Protein AF-A0A7J0AFB2-F1 (afdb_monomer)

Solvent-accessible surface area (backbone atoms only — not comparable to full-atom values): 5518 Å² total; per-residue (Å²): 136,56,76,74,54,58,76,70,42,47,61,62,56,53,35,44,74,73,69,49,64,73,76,45,72,60,98,72,32,35,28,22,63,48,91,91,51,99,64,97,62,70,38,23,38,35,22,66,90,79,46,34,38,37,30,72,81,78,71,48,67,41,40,56,64,58,51,48,50,66,68,73,44,72,87,68,93,68,84,82,74,78,82,88,87,90,134

pLDDT: mean 73.61, std 15.55, range [37.84, 91.12]

Radius of gyration: 15.2 Å; Cα contacts (8 Å, |Δi|>4): 110; chains: 1; bounding box: 28×46×35 Å

Secondary structure (DSSP, 8-state):
--HHHHHHS-HHHHHHHTTPPPSEE-SS-EEE--TTS--SS--EEEETTTTEEEETTT--EEEHHHHHHHHHS---S----------

Nearest PDB structures (foldseek):
  1d0q-assembly1_B  TM=7.459E-01  e=1.079E-04  Geobacillus stearothermophilus
  2au3-assembly1_A  TM=6.811E-01  e=1.241E-03  Aquifex aeolicus
  1x2g-assembly1_A  TM=4.689E-01  e=2.806E+00  Escherichia coli
  4tvw-assembly1_A  TM=4.514E-01  e=2.806E+00  Escherichia coli
  2kjz-assembly1_B  TM=4.821E-01  e=4.758E+00  Agrobacterium fabrum str. C58

Mean predicted aligned error: 10.29 Å

Structure (mmCIF, N/CA/C/O backbone):
data_AF-A0A7J0AFB2-F1
#
_entry.id   AF-A0A7J0AFB2-F1
#
loop_
_atom_site.group_PDB
_atom_site.id
_atom_site.type_symbol
_atom_site.label_atom_id
_atom_site.label_alt_id
_atom_site.label_comp_id
_atom_site.label_asym_id
_atom_site.label_entity_id
_atom_site.label_seq_id
_atom_site.pdbx_PDB_ins_code
_atom_site.Cartn_x
_atom_site.Cartn_y
_atom_site.Cartn_z
_atom_site.occupancy
_atom_site.B_iso_or_equiv
_atom_site.auth_seq_id
_atom_site.auth_comp_id
_atom_site.auth_asym_id
_atom_site.auth_atom_id
_atom_site.pdbx_PDB_model_num
ATOM 1 N N . MET A 1 1 ? -5.838 -13.837 14.522 1.00 50.69 1 MET A N 1
ATOM 2 C CA . MET A 1 1 ? -6.443 -13.117 13.384 1.00 50.69 1 MET A CA 1
ATOM 3 C C . MET A 1 1 ? -7.125 -14.127 12.490 1.0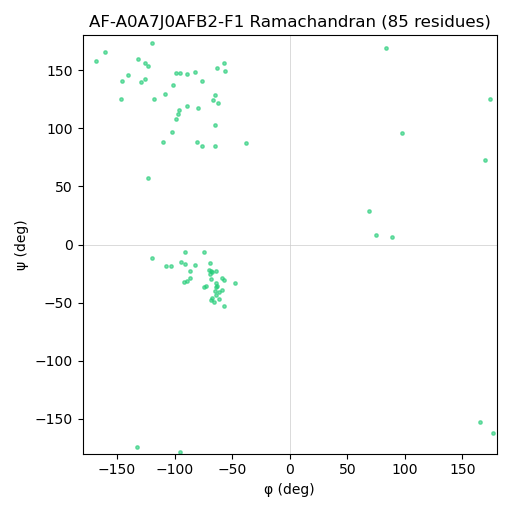0 50.69 1 MET A C 1
ATOM 5 O O . MET A 1 1 ? -6.480 -15.097 12.106 1.00 50.69 1 MET A O 1
ATOM 9 N N . ASN A 1 2 ? -8.415 -13.938 12.218 1.00 54.31 2 ASN A N 1
ATOM 10 C CA . ASN A 1 2 ? -9.174 -14.805 11.316 1.00 54.31 2 ASN A CA 1
ATOM 11 C C . ASN A 1 2 ? -9.060 -14.268 9.877 1.00 54.31 2 ASN A C 1
ATOM 13 O O . ASN A 1 2 ? -9.003 -13.056 9.678 1.00 54.31 2 ASN A O 1
ATOM 17 N N . ILE A 1 3 ? -9.058 -15.139 8.866 1.00 56.00 3 ILE A N 1
ATOM 18 C CA . ILE A 1 3 ? -8.910 -14.750 7.444 1.00 56.00 3 ILE A CA 1
ATOM 19 C C . ILE A 1 3 ? -10.002 -13.745 7.013 1.00 56.00 3 ILE A C 1
ATOM 21 O O . ILE A 1 3 ? -9.772 -12.857 6.194 1.00 56.00 3 ILE A O 1
ATOM 25 N N . ASP A 1 4 ? -11.180 -13.839 7.630 1.00 54.78 4 ASP A N 1
ATOM 26 C CA . ASP A 1 4 ? -12.315 -12.937 7.416 1.00 54.78 4 ASP A CA 1
ATOM 27 C C . ASP A 1 4 ? -12.074 -11.506 7.930 1.00 54.78 4 ASP A C 1
ATOM 29 O O . ASP 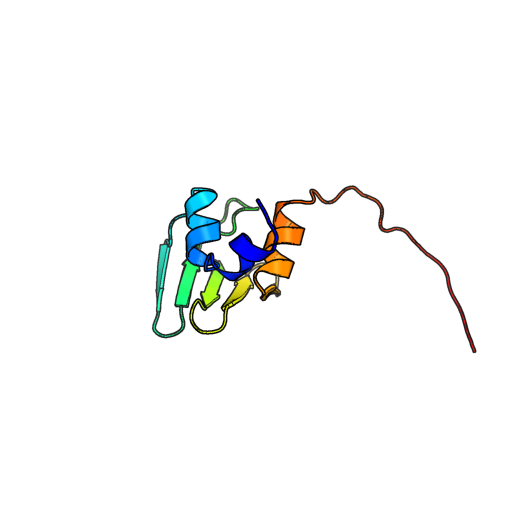A 1 4 ? -12.590 -10.541 7.367 1.00 54.78 4 ASP A O 1
ATOM 33 N N . GLU A 1 5 ? -11.259 -11.345 8.976 1.00 57.38 5 GLU A N 1
ATOM 34 C CA . GLU A 1 5 ? -10.874 -10.026 9.486 1.00 57.38 5 GLU A CA 1
ATOM 35 C C . GLU A 1 5 ? -9.857 -9.366 8.558 1.00 57.38 5 GLU A C 1
ATOM 37 O O . GLU A 1 5 ? -9.964 -8.175 8.284 1.00 57.38 5 GLU A O 1
ATOM 42 N N . ILE A 1 6 ? -8.943 -10.149 7.979 1.00 59.50 6 ILE A N 1
ATOM 43 C CA . ILE A 1 6 ? -7.948 -9.661 7.014 1.00 59.50 6 ILE A CA 1
ATOM 44 C C . ILE A 1 6 ? -8.633 -9.115 5.755 1.00 59.50 6 ILE A C 1
ATOM 46 O O . ILE A 1 6 ? -8.209 -8.099 5.228 1.00 59.50 6 ILE A O 1
ATOM 50 N N . ARG A 1 7 ? -9.744 -9.710 5.297 1.00 58.78 7 ARG A N 1
ATOM 51 C CA . ARG A 1 7 ? -10.517 -9.166 4.158 1.00 58.78 7 ARG A CA 1
ATOM 52 C C . ARG A 1 7 ? -11.237 -7.852 4.480 1.00 58.78 7 ARG A C 1
ATOM 54 O O . ARG A 1 7 ? -11.531 -7.090 3.561 1.00 58.78 7 ARG A O 1
ATOM 61 N N . LYS A 1 8 ? -11.553 -7.600 5.755 1.00 59.34 8 LYS A N 1
ATOM 62 C CA . LYS A 1 8 ? -12.214 -6.366 6.225 1.00 59.34 8 LYS A CA 1
ATOM 63 C C . LYS A 1 8 ? -11.211 -5.254 6.523 1.00 59.34 8 LYS A C 1
ATOM 65 O O . LYS A 1 8 ? -11.539 -4.077 6.395 1.00 59.34 8 LYS A O 1
ATOM 70 N N . VAL A 1 9 ? -9.999 -5.628 6.911 1.00 67.88 9 VAL A N 1
ATOM 71 C CA . VAL A 1 9 ? -8.885 -4.722 7.172 1.00 67.88 9 VAL A CA 1
ATOM 72 C C . VAL A 1 9 ? -8.266 -4.332 5.831 1.00 67.88 9 VAL A C 1
ATOM 74 O O . VAL A 1 9 ? -7.780 -5.168 5.079 1.00 67.88 9 VAL A O 1
ATOM 77 N N . SER A 1 10 ? -8.295 -3.045 5.488 1.00 76.88 10 SER A N 1
ATOM 78 C CA . SER A 1 10 ? -7.577 -2.570 4.302 1.00 76.88 10 SER A CA 1
ATOM 79 C C . SER A 1 10 ? -6.066 -2.784 4.479 1.00 76.88 10 SER A C 1
ATOM 81 O O . SER A 1 10 ? -5.565 -2.727 5.598 1.00 76.88 10 SER A O 1
ATOM 83 N N . LEU A 1 11 ? -5.311 -2.968 3.389 1.00 81.94 11 LEU A N 1
ATOM 84 C CA . LEU A 1 11 ? -3.837 -3.064 3.424 1.00 81.94 11 LEU A CA 1
ATOM 85 C C . LEU A 1 11 ? -3.177 -1.953 4.265 1.00 81.94 11 LEU A C 1
ATOM 87 O O . LEU A 1 11 ? -2.153 -2.169 4.901 1.00 81.94 11 LEU A O 1
ATOM 91 N N . VAL A 1 12 ? -3.792 -0.770 4.274 1.00 83.19 12 VAL A N 1
ATOM 92 C CA . VAL A 1 12 ? -3.376 0.394 5.063 1.00 83.19 12 VAL A CA 1
ATOM 93 C C . VAL A 1 12 ? -3.514 0.123 6.556 1.00 83.19 12 VAL A C 1
ATOM 95 O O . VAL A 1 12 ? -2.568 0.327 7.303 1.00 83.19 12 VAL A O 1
ATOM 98 N N . GLU A 1 13 ? -4.672 -0.377 6.982 1.00 82.88 13 GLU A N 1
ATOM 99 C CA . GLU A 1 13 ? -4.916 -0.750 8.375 1.00 82.88 13 GLU A CA 1
ATOM 100 C C . GLU A 1 13 ? -4.013 -1.906 8.812 1.00 82.88 13 GLU A C 1
ATOM 102 O O . GLU A 1 13 ? -3.504 -1.897 9.928 1.00 82.88 13 GLU A O 1
ATOM 107 N N . PHE A 1 14 ? -3.740 -2.861 7.920 1.00 81.44 14 PHE A N 1
ATOM 108 C CA . PHE A 1 14 ? -2.800 -3.947 8.196 1.00 81.44 14 PHE A CA 1
ATOM 109 C C . PHE A 1 14 ? -1.384 -3.416 8.467 1.00 81.44 14 PHE A C 1
ATOM 111 O O . PHE A 1 14 ? -0.760 -3.780 9.461 1.00 81.44 14 PHE A O 1
ATOM 118 N N . LEU A 1 15 ? -0.892 -2.498 7.630 1.00 81.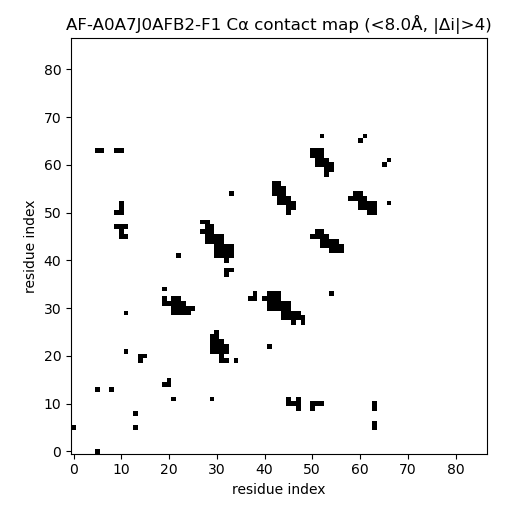50 15 LEU A N 1
ATOM 119 C CA . LEU A 1 15 ? 0.404 -1.847 7.841 1.00 81.50 15 LEU A CA 1
ATOM 120 C C . LEU A 1 15 ? 0.419 -0.976 9.102 1.00 81.50 15 LEU A C 1
ATOM 122 O O . LEU A 1 15 ? 1.388 -1.029 9.858 1.00 81.50 15 LEU A O 1
ATOM 126 N N . ASN A 1 16 ? -0.664 -0.246 9.374 1.00 83.94 16 ASN A N 1
ATOM 127 C CA . ASN A 1 16 ? -0.803 0.550 10.593 1.00 83.94 16 ASN A CA 1
ATOM 128 C C . ASN A 1 16 ? -0.748 -0.326 11.851 1.00 83.94 16 ASN A C 1
ATOM 130 O O . ASN A 1 16 ? -0.088 0.047 12.819 1.00 83.94 16 ASN A O 1
ATOM 134 N N . GLN A 1 17 ? -1.392 -1.499 11.839 1.00 82.00 17 GLN A N 1
ATOM 135 C CA . GLN A 1 17 ? -1.333 -2.467 12.943 1.00 82.00 17 GLN A CA 1
ATOM 136 C C . GLN A 1 17 ? 0.075 -3.026 13.156 1.00 82.00 17 GLN A C 1
ATOM 138 O O . GLN A 1 17 ? 0.470 -3.277 14.293 1.00 82.00 17 GLN A O 1
ATOM 143 N N . LEU A 1 18 ? 0.849 -3.173 12.080 1.00 78.50 18 LEU A N 1
ATOM 144 C CA . LEU A 1 18 ? 2.270 -3.516 12.147 1.00 78.50 18 LEU A CA 1
ATOM 145 C C . LEU A 1 18 ? 3.156 -2.339 12.608 1.00 78.50 18 LEU A C 1
ATOM 147 O O . LEU A 1 18 ? 4.348 -2.528 12.838 1.00 78.50 18 LEU A O 1
ATOM 151 N N . GLY A 1 19 ? 2.598 -1.134 12.758 1.00 84.69 19 GLY A N 1
ATOM 152 C CA . GLY A 1 19 ? 3.314 0.077 13.168 1.00 84.69 19 GLY A CA 1
ATOM 153 C C . GLY A 1 19 ? 3.918 0.880 12.012 1.00 84.69 19 GLY A C 1
ATOM 154 O O . GLY A 1 19 ? 4.619 1.864 12.254 1.00 84.69 19 GLY A O 1
ATOM 155 N N . TYR A 1 20 ? 3.644 0.507 10.759 1.00 84.94 20 TYR A N 1
ATOM 156 C CA . TYR A 1 20 ? 4.102 1.245 9.584 1.00 84.94 20 TYR A CA 1
ATOM 157 C C . TYR A 1 20 ? 3.090 2.316 9.198 1.00 84.94 20 TYR A C 1
ATOM 159 O O . TYR A 1 20 ? 1.955 2.022 8.838 1.00 84.94 20 TYR A O 1
ATOM 167 N N . GLN A 1 21 ? 3.537 3.568 9.226 1.00 84.75 21 GLN A N 1
ATOM 168 C CA . GLN A 1 21 ? 2.728 4.721 8.846 1.00 84.75 21 GLN A CA 1
ATOM 169 C C . GLN A 1 21 ? 2.970 5.106 7.380 1.00 84.75 21 GLN A C 1
ATOM 171 O O . GLN A 1 21 ? 4.095 4.968 6.881 1.00 84.75 21 GLN A O 1
ATOM 176 N N . PRO A 1 22 ? 1.948 5.629 6.680 1.00 87.44 22 PRO A N 1
ATOM 177 C CA . PRO A 1 22 ? 2.111 6.115 5.321 1.00 87.44 22 PRO A CA 1
ATOM 178 C C . PRO A 1 22 ? 3.047 7.326 5.299 1.00 87.44 22 PRO A C 1
ATOM 180 O O . PRO A 1 22 ? 2.864 8.310 6.013 1.00 87.44 22 PRO A O 1
ATOM 183 N N . THR A 1 23 ? 4.053 7.260 4.439 1.00 88.44 23 THR A N 1
ATOM 184 C CA . THR A 1 23 ? 5.074 8.298 4.244 1.00 88.44 23 THR A CA 1
ATOM 185 C C . THR A 1 23 ? 4.619 9.342 3.234 1.00 88.44 23 THR A C 1
ATOM 187 O O . THR A 1 23 ? 5.148 10.449 3.180 1.00 88.44 23 THR A O 1
ATOM 190 N N . GLY A 1 24 ? 3.678 8.962 2.373 1.00 88.06 24 GLY A N 1
ATOM 191 C CA . GLY A 1 24 ? 3.158 9.786 1.300 1.00 88.06 24 GLY A CA 1
ATOM 192 C C . GLY A 1 24 ? 1.808 9.269 0.830 1.00 88.06 24 GLY A C 1
ATOM 193 O O . GLY A 1 24 ? 1.402 8.150 1.135 1.00 88.06 24 GLY A O 1
ATOM 194 N N . ARG A 1 25 ? 1.097 10.098 0.075 1.00 88.94 25 ARG A N 1
ATOM 195 C CA . ARG A 1 25 ? -0.186 9.744 -0.532 1.00 88.94 25 ARG A CA 1
ATOM 196 C C . ARG A 1 25 ? -0.268 10.324 -1.930 1.00 88.94 25 ARG A C 1
ATOM 198 O O . ARG A 1 25 ? 0.233 11.422 -2.167 1.00 88.94 25 ARG A O 1
ATOM 205 N N . ASP A 1 26 ? -0.922 9.609 -2.828 1.00 87.69 26 ASP A N 1
ATOM 206 C CA . ASP A 1 26 ? -1.235 10.078 -4.170 1.00 87.69 26 ASP A CA 1
ATOM 207 C C . ASP A 1 26 ? -2.710 9.811 -4.511 1.00 87.69 26 ASP A C 1
ATOM 209 O O . ASP A 1 26 ? -3.509 9.397 -3.671 1.00 87.69 26 ASP A O 1
ATOM 213 N N . SER A 1 27 ? -3.102 10.089 -5.753 1.00 85.88 27 SER A N 1
ATOM 214 C CA . SER A 1 27 ? -4.474 9.878 -6.227 1.00 85.88 27 SER A CA 1
ATOM 215 C C . SER A 1 27 ? -4.864 8.401 -6.359 1.00 85.88 27 SER A C 1
ATOM 217 O O . SER A 1 27 ? -6.050 8.080 -6.478 1.00 85.88 27 SER A O 1
ATOM 219 N N . LYS A 1 28 ? -3.884 7.494 -6.364 1.00 82.81 28 LYS A N 1
ATOM 220 C CA . LYS A 1 28 ? -4.063 6.053 -6.551 1.00 82.81 28 LYS A CA 1
ATOM 221 C C . LYS A 1 28 ? -3.947 5.286 -5.233 1.00 82.81 28 LYS A C 1
ATOM 223 O O . LYS A 1 28 ? -4.419 4.152 -5.187 1.00 82.81 28 LYS A O 1
ATOM 228 N N . GLY A 1 29 ? -3.358 5.865 -4.190 1.00 89.69 29 GLY A N 1
ATOM 229 C CA . GLY A 1 29 ? -3.062 5.160 -2.957 1.00 89.69 29 GLY A CA 1
ATOM 230 C C . GLY A 1 29 ? -2.091 5.871 -2.016 1.00 89.69 29 GLY A C 1
ATOM 231 O O . GLY A 1 29 ? -2.007 7.098 -1.960 1.00 89.69 29 GLY A O 1
ATOM 232 N N . LEU A 1 30 ? -1.393 5.065 -1.224 1.00 90.81 30 LEU A N 1
ATOM 233 C CA . LEU A 1 30 ? -0.517 5.481 -0.134 1.00 90.81 30 LEU A CA 1
ATOM 234 C C . LEU A 1 30 ? 0.871 4.871 -0.323 1.00 90.81 30 LEU A C 1
ATOM 236 O O . LEU A 1 30 ? 1.002 3.731 -0.758 1.00 90.81 30 LEU A O 1
ATOM 240 N N . TRP A 1 31 ? 1.894 5.641 0.017 1.00 91.06 31 TRP A N 1
ATOM 241 C CA . TRP A 1 31 ? 3.294 5.241 -0.031 1.00 91.06 31 TRP A CA 1
ATOM 242 C C . TRP A 1 31 ? 3.782 4.888 1.369 1.00 91.06 31 TRP A C 1
ATOM 244 O O . TRP A 1 31 ? 3.497 5.611 2.321 1.00 91.06 31 TRP A O 1
ATOM 254 N N . PHE A 1 32 ? 4.534 3.800 1.477 1.00 88.69 32 PHE A N 1
ATOM 255 C 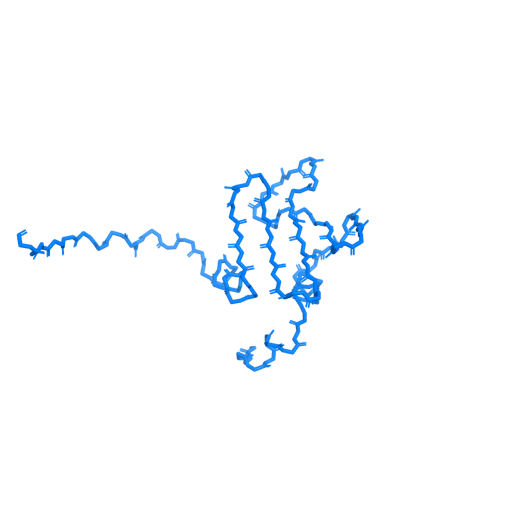CA . PHE A 1 32 ? 5.116 3.280 2.707 1.00 88.69 32 PHE A CA 1
ATOM 256 C C . PHE A 1 32 ? 6.604 2.965 2.502 1.00 88.69 32 PHE A C 1
ATOM 258 O O . PHE A 1 32 ? 7.080 2.770 1.377 1.00 88.69 32 PHE A O 1
ATOM 265 N N . TYR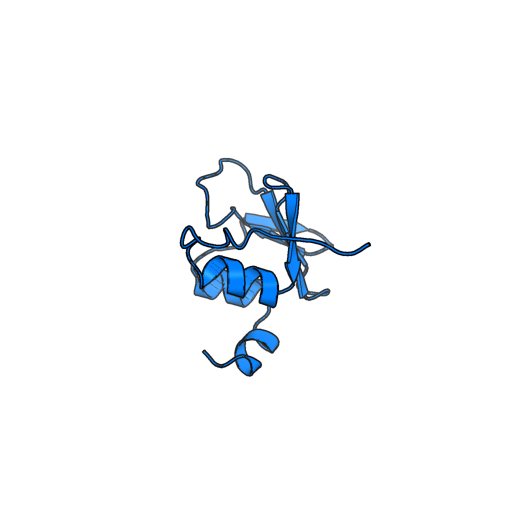 A 1 33 ? 7.345 2.887 3.607 1.00 85.31 33 TYR A N 1
ATOM 266 C CA . TYR A 1 33 ? 8.651 2.232 3.607 1.00 85.31 33 TYR A CA 1
ATOM 267 C C . TYR A 1 33 ? 8.453 0.718 3.602 1.00 85.31 33 TYR A C 1
ATOM 269 O O . TYR A 1 33 ? 7.547 0.206 4.259 1.00 85.31 33 TYR A O 1
ATOM 277 N N . ALA A 1 34 ? 9.291 0.005 2.852 1.00 76.62 34 ALA A N 1
ATOM 278 C CA . ALA A 1 34 ? 9.222 -1.445 2.794 1.00 76.62 34 ALA A CA 1
ATOM 279 C C . ALA A 1 34 ? 9.503 -2.033 4.194 1.00 76.62 34 ALA A C 1
ATOM 281 O O . ALA A 1 34 ? 10.576 -1.795 4.745 1.00 76.62 34 ALA A O 1
ATOM 282 N N . PRO A 1 35 ? 8.579 -2.811 4.782 1.00 67.25 35 PRO A N 1
ATOM 283 C CA . PRO A 1 35 ? 8.697 -3.239 6.176 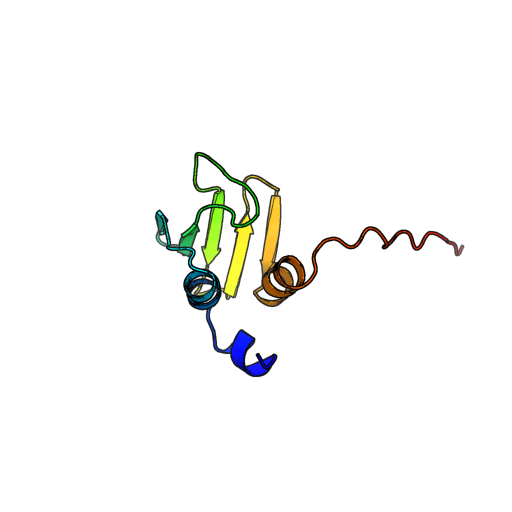1.00 67.25 35 PRO A CA 1
ATOM 284 C C . PRO A 1 35 ? 9.855 -4.223 6.412 1.00 67.25 35 PRO A C 1
ATOM 286 O O . PRO A 1 35 ? 10.390 -4.306 7.514 1.00 67.25 35 PRO A O 1
ATOM 289 N N . TYR A 1 36 ? 10.289 -4.915 5.355 1.00 69.81 36 TYR A N 1
ATOM 290 C CA . TYR A 1 36 ? 11.326 -5.949 5.385 1.00 69.81 36 TYR A CA 1
ATOM 291 C C . TYR A 1 36 ? 12.752 -5.422 5.143 1.00 69.81 36 TYR A C 1
ATOM 293 O O . TYR A 1 36 ? 13.710 -6.188 5.238 1.00 69.81 36 TYR A O 1
ATOM 301 N N . ARG A 1 37 ? 12.920 -4.136 4.798 1.00 67.06 37 ARG A N 1
ATOM 302 C CA . ARG A 1 37 ? 14.234 -3.533 4.513 1.00 67.06 37 ARG A CA 1
ATOM 303 C C . ARG A 1 37 ? 14.291 -2.081 4.967 1.00 67.06 37 ARG A C 1
ATOM 305 O O . ARG A 1 37 ? 13.359 -1.313 4.771 1.00 67.06 37 ARG A O 1
ATOM 312 N N . SER A 1 38 ? 15.426 -1.677 5.524 1.00 64.69 38 SER A N 1
ATOM 313 C CA . SER A 1 38 ? 15.644 -0.284 5.913 1.00 64.69 38 SER A CA 1
ATOM 314 C C . SER A 1 38 ? 16.033 0.537 4.678 1.00 64.69 38 SER A C 1
ATOM 316 O O . SER A 1 38 ? 17.207 0.629 4.319 1.00 64.69 38 SER A O 1
ATOM 318 N N . GLU A 1 39 ? 15.036 1.066 3.964 1.00 68.12 39 GLU A N 1
ATOM 319 C CA . GLU A 1 39 ? 15.239 1.885 2.766 1.00 68.12 39 GLU A CA 1
ATOM 320 C C . GLU A 1 39 ? 15.151 3.385 3.033 1.00 68.12 39 GLU A C 1
ATOM 322 O O . GLU A 1 39 ? 14.377 3.867 3.853 1.00 68.12 39 GLU A O 1
ATOM 327 N N . ARG A 1 40 ? 15.936 4.146 2.263 1.00 72.88 40 ARG A N 1
ATOM 328 C CA . ARG A 1 40 ? 16.007 5.611 2.356 1.00 72.88 40 ARG A CA 1
ATOM 329 C C . ARG A 1 40 ? 14.890 6.335 1.598 1.00 72.88 40 ARG A C 1
ATOM 331 O O . ARG A 1 40 ? 14.690 7.526 1.815 1.00 72.88 40 ARG A O 1
ATOM 338 N N . LYS A 1 41 ? 14.210 5.649 0.675 1.00 79.56 41 LYS A N 1
ATOM 339 C CA . LYS A 1 41 ? 13.096 6.181 -0.120 1.00 79.56 41 LYS A CA 1
ATOM 340 C C . LYS A 1 41 ? 11.909 5.223 -0.034 1.00 79.56 41 LYS A C 1
ATOM 342 O O . LYS A 1 41 ? 12.132 4.016 -0.098 1.00 79.56 41 LYS A O 1
ATOM 347 N N . PRO A 1 42 ? 10.674 5.733 0.083 1.00 83.00 42 PRO A N 1
ATOM 348 C CA . PRO A 1 42 ? 9.495 4.884 0.064 1.00 83.00 42 PRO A CA 1
ATOM 349 C C . PRO A 1 42 ? 9.339 4.260 -1.323 1.00 83.00 42 PRO A C 1
ATOM 351 O O . PRO A 1 42 ? 9.314 4.956 -2.338 1.00 83.00 42 PRO A O 1
ATOM 354 N N . SER A 1 43 ? 9.269 2.938 -1.353 1.00 86.25 43 SER A N 1
ATOM 355 C CA . SER A 1 43 ? 9.162 2.115 -2.561 1.00 86.25 43 SER A CA 1
ATOM 356 C C . SER A 1 43 ? 7.881 1.282 -2.574 1.00 86.25 43 SER A C 1
ATOM 358 O O . SER A 1 43 ? 7.513 0.742 -3.613 1.00 86.25 43 SER A O 1
ATOM 360 N N . PHE A 1 44 ? 7.176 1.213 -1.444 1.00 88.44 44 PHE A N 1
ATOM 361 C CA . PHE A 1 44 ? 5.993 0.390 -1.263 1.00 88.44 44 PHE A CA 1
ATOM 362 C C . PHE A 1 44 ? 4.730 1.223 -1.498 1.00 88.44 44 PHE A C 1
ATOM 364 O O . PHE A 1 44 ? 4.455 2.166 -0.758 1.00 88.44 44 PHE A O 1
ATOM 371 N N . HIS A 1 45 ? 3.954 0.894 -2.527 1.00 91.12 45 HIS A N 1
ATOM 372 C CA . HIS A 1 45 ? 2.703 1.564 -2.875 1.00 91.12 45 HIS A CA 1
ATOM 373 C C . HIS A 1 45 ? 1.506 0.675 -2.565 1.00 91.12 45 HIS A C 1
ATOM 375 O O . HIS A 1 45 ? 1.452 -0.476 -2.987 1.00 91.12 45 HIS A O 1
ATOM 381 N N . VAL A 1 46 ? 0.521 1.213 -1.859 1.00 90.00 46 VAL A N 1
ATOM 382 C CA . VAL A 1 46 ? -0.716 0.519 -1.497 1.00 90.00 46 VAL A CA 1
ATOM 383 C C . VAL A 1 46 ? -1.891 1.230 -2.124 1.00 90.00 46 VAL A C 1
ATOM 385 O O . VAL A 1 46 ? -2.128 2.406 -1.859 1.00 90.00 46 VAL A O 1
ATOM 388 N N . ASN A 1 47 ? -2.694 0.493 -2.880 1.00 89.75 47 ASN A N 1
ATOM 389 C CA . ASN A 1 47 ? -3.953 0.970 -3.418 1.00 89.75 47 ASN A CA 1
ATOM 390 C C . ASN A 1 47 ? -5.129 0.411 -2.595 1.00 89.75 47 ASN A C 1
ATOM 392 O O . ASN A 1 47 ? -5.598 -0.695 -2.878 1.00 89.75 47 ASN A O 1
ATOM 396 N N . PRO A 1 48 ? -5.669 1.167 -1.620 1.00 82.25 48 PRO A N 1
ATOM 397 C CA . PRO A 1 48 ? -6.784 0.705 -0.794 1.00 82.25 48 PRO A CA 1
ATOM 398 C C . PRO A 1 48 ? -8.087 0.545 -1.586 1.00 82.25 48 PRO A C 1
ATOM 400 O O . PRO A 1 48 ? -8.938 -0.243 -1.194 1.00 82.25 48 PRO A O 1
ATOM 403 N N . ARG A 1 49 ? -8.248 1.248 -2.720 1.00 82.12 49 ARG A N 1
ATOM 404 C CA . ARG A 1 49 ? -9.448 1.125 -3.567 1.00 82.12 49 ARG A CA 1
ATOM 405 C C . ARG A 1 49 ? -9.483 -0.196 -4.325 1.00 82.12 49 ARG A C 1
ATOM 407 O O . ARG A 1 49 ? -10.558 -0.729 -4.565 1.00 82.12 49 ARG A O 1
ATOM 414 N N . LYS A 1 50 ? -8.314 -0.681 -4.746 1.00 84.19 50 LYS A N 1
ATOM 415 C CA . LYS A 1 50 ? -8.163 -1.960 -5.452 1.00 84.19 50 LYS A CA 1
ATOM 416 C C . LYS A 1 50 ? -7.820 -3.123 -4.517 1.00 84.19 50 LYS A C 1
ATOM 418 O O . LYS A 1 50 ? -7.932 -4.263 -4.941 1.00 84.19 50 LYS A O 1
ATOM 423 N N . GLY A 1 51 ? -7.393 -2.842 -3.284 1.00 84.75 51 GLY A N 1
ATOM 424 C CA . GLY A 1 51 ? -6.940 -3.859 -2.334 1.00 84.75 51 GLY A CA 1
ATOM 425 C C . GLY A 1 51 ? -5.621 -4.524 -2.738 1.00 84.75 51 GLY A C 1
ATOM 426 O O . GLY A 1 51 ? -5.404 -5.684 -2.407 1.00 84.75 51 GLY A O 1
ATOM 427 N N . VAL A 1 52 ? -4.756 -3.805 -3.460 1.00 88.25 52 VAL A N 1
ATOM 428 C CA . VAL A 1 52 ? -3.468 -4.323 -3.954 1.00 88.25 52 VAL A CA 1
ATOM 429 C C . VAL A 1 52 ? -2.305 -3.465 -3.481 1.00 88.25 52 VAL A C 1
ATOM 431 O O . VAL A 1 52 ? -2.467 -2.264 -3.251 1.00 88.25 52 VAL A O 1
ATOM 434 N N . TRP A 1 53 ? -1.130 -4.071 -3.373 1.00 90.31 53 TRP A N 1
ATOM 435 C CA . TRP A 1 53 ? 0.128 -3.402 -3.069 1.00 90.31 53 TRP A CA 1
ATOM 436 C C . TRP A 1 53 ? 1.180 -3.727 -4.129 1.00 90.31 53 TRP A C 1
ATOM 438 O O . TRP A 1 53 ? 1.099 -4.741 -4.825 1.00 90.31 53 TRP A O 1
ATOM 448 N N . PHE A 1 54 ? 2.165 -2.847 -4.256 1.00 89.75 54 PHE A N 1
ATOM 449 C CA . PHE A 1 54 ? 3.283 -3.009 -5.167 1.00 89.75 54 PHE A CA 1
ATOM 450 C C . PHE A 1 54 ? 4.543 -2.393 -4.567 1.00 89.75 54 PHE A C 1
ATOM 452 O O . PHE A 1 54 ? 4.561 -1.219 -4.209 1.00 89.75 54 PHE A O 1
ATOM 459 N N . ASP A 1 55 ? 5.604 -3.178 -4.475 1.00 88.50 55 ASP A N 1
ATOM 460 C CA . ASP A 1 55 ? 6.930 -2.744 -4.073 1.00 88.50 55 ASP A CA 1
ATOM 461 C C . ASP A 1 55 ? 7.804 -2.507 -5.311 1.00 88.50 55 ASP A C 1
ATOM 463 O O . ASP A 1 55 ? 8.271 -3.434 -5.973 1.00 88.50 55 ASP A O 1
ATOM 467 N N . PHE A 1 56 ? 8.081 -1.237 -5.593 1.00 84.12 56 PHE A N 1
ATOM 468 C CA . PHE A 1 56 ? 8.913 -0.820 -6.717 1.00 84.12 56 PHE A CA 1
ATOM 469 C C . PHE A 1 56 ? 10.395 -1.158 -6.561 1.00 84.12 56 PHE A C 1
ATOM 471 O O . PHE A 1 56 ? 11.100 -1.213 -7.567 1.00 84.12 56 PHE A O 1
ATOM 478 N N . GLY A 1 57 ? 10.894 -1.357 -5.342 1.00 81.19 57 GLY A N 1
ATOM 479 C CA . GLY A 1 57 ? 12.309 -1.670 -5.154 1.00 81.19 57 GLY A CA 1
ATOM 480 C C . GLY A 1 57 ? 12.607 -3.167 -5.156 1.00 81.19 57 GLY A C 1
ATOM 481 O O . GLY A 1 57 ? 13.772 -3.528 -5.280 1.00 81.19 57 GLY A O 1
ATOM 482 N N . SER A 1 58 ? 11.613 -4.045 -4.987 1.00 78.19 58 SER A N 1
ATOM 483 C CA . SER A 1 58 ? 11.782 -5.500 -5.176 1.00 78.19 58 SER A CA 1
ATOM 484 C C . SER A 1 58 ? 11.109 -6.017 -6.450 1.00 78.19 58 SER A C 1
ATOM 486 O O . SER A 1 58 ? 11.455 -7.092 -6.930 1.00 78.19 58 SER A O 1
ATOM 488 N N . GLY A 1 59 ? 10.171 -5.251 -7.018 1.00 84.25 59 GLY A N 1
ATOM 489 C CA . GLY A 1 59 ? 9.323 -5.686 -8.127 1.00 84.25 59 GLY A CA 1
ATOM 490 C C . GLY A 1 59 ? 8.216 -6.653 -7.697 1.00 84.25 59 GLY A C 1
ATOM 491 O O . GLY A 1 59 ? 7.546 -7.224 -8.556 1.00 84.25 59 GLY A O 1
ATOM 492 N N . ALA A 1 60 ? 8.026 -6.856 -6.390 1.00 85.06 60 ALA A N 1
ATOM 493 C CA . ALA A 1 60 ? 6.957 -7.681 -5.852 1.00 85.06 60 ALA A CA 1
ATOM 494 C C . ALA A 1 60 ? 5.647 -6.893 -5.785 1.00 85.06 60 ALA A C 1
ATOM 496 O O . ALA A 1 60 ? 5.629 -5.689 -5.554 1.00 85.06 60 ALA A O 1
ATOM 497 N N . GLY A 1 61 ? 4.525 -7.575 -5.945 1.00 88.62 61 GLY A N 1
ATOM 498 C CA . GLY A 1 61 ? 3.217 -6.967 -5.778 1.00 88.62 61 GLY A CA 1
ATOM 499 C C . GLY A 1 61 ? 2.142 -8.029 -5.748 1.00 88.62 61 GLY A C 1
ATOM 500 O O . GLY A 1 61 ? 2.339 -9.143 -6.233 1.00 88.62 61 GLY A O 1
ATOM 501 N N . GLY A 1 62 ? 1.006 -7.685 -5.166 1.00 88.25 62 GLY A N 1
ATOM 502 C CA . GLY A 1 62 ? -0.072 -8.636 -4.973 1.00 88.25 62 GLY A CA 1
ATOM 503 C C . GLY A 1 62 ? -1.233 -8.032 -4.213 1.00 88.25 62 GLY A C 1
ATOM 504 O O . GLY A 1 62 ? -1.392 -6.813 -4.114 1.00 88.25 62 GLY A O 1
ATOM 505 N N . ASP A 1 63 ? -2.065 -8.905 -3.680 1.00 86.94 63 ASP A N 1
ATOM 506 C CA . ASP A 1 63 ? -3.183 -8.558 -2.818 1.00 86.94 63 ASP A CA 1
ATOM 507 C C . ASP A 1 63 ? -2.798 -8.661 -1.334 1.00 86.94 63 ASP A C 1
ATOM 509 O O . ASP A 1 63 ? -1.658 -8.961 -0.962 1.00 86.94 63 ASP A O 1
ATOM 513 N N . ILE A 1 64 ? -3.767 -8.387 -0.461 1.00 79.38 64 ILE A N 1
ATOM 514 C CA . ILE A 1 64 ? -3.583 -8.506 0.986 1.00 79.38 64 ILE A CA 1
ATOM 515 C C . ILE A 1 64 ? -3.195 -9.921 1.434 1.00 79.38 64 ILE A C 1
ATOM 517 O O . ILE A 1 64 ? -2.475 -10.052 2.418 1.00 79.38 64 ILE A O 1
ATOM 521 N N . PHE A 1 65 ? -3.605 -10.964 0.706 1.00 77.25 65 PHE A N 1
ATOM 522 C CA . PHE A 1 65 ? -3.215 -12.344 1.000 1.00 77.25 65 PHE A CA 1
ATOM 523 C C . PHE A 1 65 ? -1.734 -12.559 0.733 1.00 77.25 65 PHE A C 1
ATOM 525 O O . PHE A 1 65 ? -1.026 -13.032 1.615 1.00 77.25 65 PHE A O 1
ATOM 532 N N . THR A 1 66 ? -1.257 -12.104 -0.426 1.00 81.62 66 THR A N 1
ATOM 533 C CA . THR A 1 66 ? 0.166 -12.151 -0.780 1.00 81.62 66 THR A CA 1
ATOM 534 C C . THR A 1 66 ? 1.009 -11.386 0.248 1.00 81.62 66 THR A C 1
ATOM 536 O O . THR A 1 66 ? 2.088 -11.836 0.629 1.00 81.62 66 THR A O 1
ATOM 539 N N . LEU A 1 67 ? 0.516 -10.238 0.743 1.00 79.75 67 LEU A N 1
ATOM 540 C CA . LEU A 1 67 ? 1.209 -9.501 1.807 1.00 79.75 67 LEU A CA 1
ATOM 541 C C . LEU A 1 67 ? 1.209 -10.273 3.130 1.00 79.75 67 LEU A C 1
ATOM 543 O O . LEU A 1 67 ? 2.237 -10.344 3.798 1.00 79.75 67 LEU A O 1
ATOM 547 N N . ALA A 1 68 ? 0.056 -10.821 3.519 1.00 76.75 68 ALA A N 1
ATOM 548 C CA . ALA A 1 68 ? -0.105 -11.552 4.767 1.00 76.75 68 ALA A CA 1
ATOM 549 C C . ALA A 1 68 ? 0.751 -12.823 4.786 1.00 76.75 68 ALA A C 1
ATOM 551 O O . ALA A 1 68 ? 1.435 -13.058 5.776 1.00 76.75 68 ALA A O 1
ATOM 552 N N . GLU A 1 69 ? 0.787 -13.591 3.695 1.00 74.88 69 GLU A N 1
ATOM 553 C CA . GLU A 1 69 ? 1.695 -14.732 3.534 1.00 74.88 69 GLU A CA 1
ATOM 554 C C . GLU A 1 69 ? 3.148 -14.289 3.707 1.00 74.88 69 GLU A C 1
ATOM 556 O O . GLU A 1 69 ? 3.842 -14.788 4.592 1.00 74.88 69 GLU A O 1
ATOM 561 N N . ASN A 1 70 ? 3.580 -13.268 2.962 1.00 70.62 70 ASN A N 1
ATOM 562 C CA . ASN A 1 70 ? 4.956 -12.778 3.028 1.00 70.62 70 ASN A CA 1
ATOM 563 C C . ASN A 1 70 ? 5.341 -12.193 4.404 1.00 70.62 70 ASN A C 1
ATOM 565 O O . ASN A 1 70 ? 6.520 -12.121 4.740 1.00 70.62 70 ASN A O 1
ATOM 569 N N . CYS A 1 71 ? 4.367 -11.752 5.206 1.00 66.81 71 CYS A N 1
ATOM 570 C CA . CYS A 1 71 ? 4.604 -11.213 6.545 1.00 66.81 71 CYS A CA 1
ATOM 571 C C . CYS A 1 71 ? 4.532 -12.273 7.658 1.00 66.81 71 CYS A C 1
ATOM 573 O O . CYS A 1 71 ? 5.219 -12.130 8.669 1.00 66.81 71 CYS A O 1
ATOM 575 N N . VAL A 1 72 ? 3.694 -13.304 7.503 1.00 64.19 72 VAL A N 1
ATOM 576 C CA . VAL A 1 72 ? 3.452 -14.342 8.523 1.00 64.19 72 VAL A CA 1
ATOM 577 C C . VAL A 1 72 ? 4.424 -15.510 8.385 1.00 64.19 72 VAL A C 1
ATOM 579 O O . VAL A 1 72 ? 4.802 -16.104 9.396 1.00 64.19 72 VAL A O 1
ATOM 582 N N . THR A 1 73 ? 4.880 -15.830 7.174 1.00 48.66 73 THR A N 1
ATOM 583 C CA . THR A 1 73 ? 5.931 -16.832 6.992 1.00 48.66 73 THR A CA 1
ATOM 584 C C . THR A 1 73 ? 7.283 -16.130 6.862 1.00 48.66 73 THR A C 1
ATOM 586 O O . THR A 1 73 ? 7.510 -15.473 5.844 1.00 48.66 73 THR A O 1
ATOM 589 N N . PRO A 1 74 ? 8.225 -16.261 7.822 1.00 47.41 74 PRO A N 1
ATOM 590 C CA . PRO A 1 74 ? 9.624 -16.044 7.473 1.00 47.41 74 PRO A CA 1
ATOM 591 C C . PRO A 1 74 ? 9.957 -16.997 6.315 1.00 47.41 74 PRO A C 1
ATOM 593 O O . PRO A 1 74 ? 9.367 -18.081 6.259 1.00 47.41 74 PRO A O 1
ATOM 596 N N . PRO A 1 75 ? 10.881 -16.658 5.400 1.00 49.03 75 PRO A N 1
ATOM 597 C CA . PRO A 1 75 ? 11.348 -17.613 4.410 1.00 49.03 75 PRO A CA 1
ATOM 598 C C . PRO A 1 75 ? 12.078 -18.735 5.156 1.00 49.03 75 PRO A C 1
ATOM 600 O O . PRO A 1 75 ? 13.298 -18.712 5.326 1.00 49.03 75 PRO A O 1
ATOM 603 N N . THR A 1 76 ? 11.345 -19.730 5.655 1.00 45.62 76 THR A N 1
ATOM 604 C CA . THR A 1 76 ? 11.936 -21.005 6.012 1.00 45.62 76 THR A CA 1
ATOM 605 C C . THR A 1 76 ? 12.410 -21.573 4.699 1.00 45.62 76 THR A C 1
ATOM 607 O O . THR A 1 76 ? 11.615 -21.998 3.868 1.00 45.62 76 THR A O 1
ATOM 610 N N . SER A 1 77 ? 13.720 -21.476 4.508 1.00 50.62 77 SER A N 1
ATOM 611 C CA . SER A 1 77 ? 14.514 -22.195 3.529 1.00 50.62 77 SER A CA 1
ATOM 612 C C . SER A 1 77 ? 14.007 -23.636 3.380 1.00 50.62 77 SER A C 1
ATOM 614 O O . SER A 1 77 ? 14.426 -24.526 4.113 1.00 50.62 77 SER A O 1
ATOM 616 N N . SER A 1 78 ? 13.027 -23.845 2.502 1.00 50.06 78 SER A N 1
ATOM 617 C CA . SER A 1 78 ? 12.549 -25.126 1.971 1.00 50.06 78 SER A CA 1
ATOM 618 C C . SER A 1 78 ? 11.257 -24.901 1.195 1.00 50.06 78 SER A C 1
ATOM 620 O O . SER A 1 78 ? 10.190 -25.341 1.590 1.00 50.06 78 SER A O 1
ATOM 622 N N . ASP A 1 7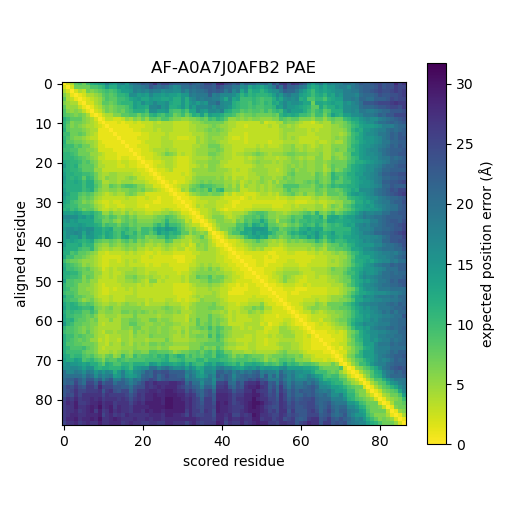9 ? 11.384 -24.297 0.020 1.00 47.06 79 ASP A N 1
ATOM 623 C CA . ASP A 1 79 ? 10.760 -24.926 -1.142 1.00 47.06 79 ASP A CA 1
ATOM 624 C C . ASP A 1 79 ? 11.832 -25.169 -2.211 1.00 47.06 79 ASP A C 1
ATOM 626 O O . ASP A 1 79 ? 11.794 -24.722 -3.352 1.00 47.06 79 ASP A O 1
ATOM 630 N N . ARG A 1 80 ? 12.859 -25.926 -1.796 1.00 45.81 80 ARG A N 1
ATOM 631 C CA . ARG A 1 80 ? 13.363 -26.999 -2.652 1.00 45.81 80 ARG A CA 1
ATOM 632 C C . ARG A 1 80 ? 12.364 -28.150 -2.543 1.00 45.81 80 ARG A C 1
ATOM 634 O O . ARG A 1 80 ? 12.603 -29.107 -1.811 1.00 45.81 80 ARG A O 1
ATOM 641 N N . ARG A 1 81 ? 11.297 -28.116 -3.333 1.00 43.53 81 ARG A N 1
ATOM 642 C CA . ARG A 1 81 ? 10.792 -29.349 -3.933 1.00 43.53 81 ARG A CA 1
ATOM 643 C C . ARG A 1 81 ? 11.069 -29.299 -5.424 1.00 43.53 81 ARG A C 1
ATOM 645 O O . ARG A 1 81 ? 10.277 -28.846 -6.239 1.00 43.53 81 ARG A O 1
ATOM 652 N N . SER A 1 82 ? 12.265 -29.773 -5.744 1.00 50.78 82 SER A N 1
ATOM 653 C CA . SER A 1 82 ? 12.626 -30.253 -7.067 1.00 50.78 82 SER A CA 1
ATOM 654 C C . SER A 1 82 ? 11.693 -31.381 -7.534 1.00 50.78 82 SER A C 1
ATOM 656 O O . SER A 1 82 ? 11.182 -32.153 -6.719 1.00 50.78 82 SER A O 1
ATOM 658 N N . SER A 1 83 ? 11.645 -31.513 -8.866 1.00 42.34 83 SER A N 1
ATOM 659 C CA . SER A 1 83 ? 11.438 -32.733 -9.675 1.00 42.34 83 SER A CA 1
ATOM 660 C C . SER A 1 83 ? 10.001 -32.991 -10.170 1.00 42.34 83 SER A C 1
ATOM 662 O O . SER A 1 83 ? 9.161 -33.445 -9.403 1.00 42.34 83 SER A O 1
ATOM 664 N N . SER A 1 84 ? 9.646 -32.593 -11.410 1.00 43.62 84 SER A N 1
ATOM 665 C CA . SER A 1 84 ? 9.911 -33.238 -12.742 1.00 43.62 84 SER A CA 1
ATOM 666 C C . SER A 1 84 ? 8.886 -34.348 -13.090 1.00 43.62 84 SER A C 1
ATOM 668 O O . SER A 1 84 ? 8.265 -34.877 -12.176 1.00 43.62 84 SER A O 1
ATOM 670 N N . PRO A 1 85 ? 8.816 -34.902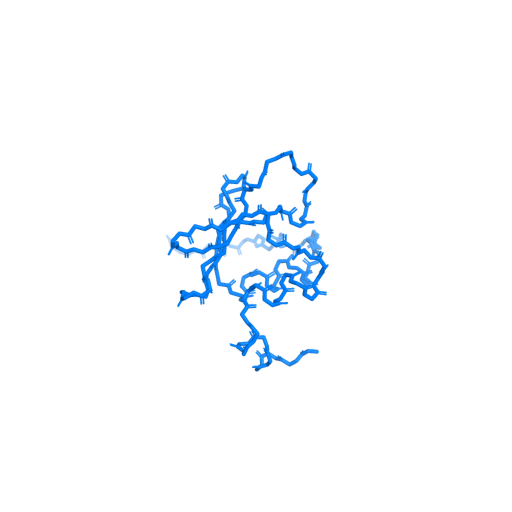 -14.323 1.00 65.12 85 PRO A N 1
ATOM 671 C CA . PRO A 1 85 ? 8.584 -34.362 -15.678 1.00 65.12 85 PRO A CA 1
ATOM 672 C C . PRO A 1 85 ? 7.311 -34.990 -16.334 1.00 65.12 85 PRO A C 1
ATOM 674 O O . PRO A 1 85 ? 6.756 -35.938 -15.782 1.00 65.12 85 PRO A O 1
ATOM 677 N N . LYS A 1 86 ? 6.862 -34.515 -17.514 1.00 37.84 86 LYS A N 1
ATOM 678 C CA . LYS A 1 86 ? 6.011 -35.217 -18.531 1.00 37.84 86 LYS A CA 1
ATOM 679 C C . LYS A 1 86 ? 5.653 -34.194 -19.632 1.00 37.84 86 LYS A C 1
ATOM 681 O O . LYS A 1 86 ? 5.126 -33.148 -19.279 1.00 37.84 86 LYS A O 1
ATOM 686 N N . LYS A 1 87 ? 5.883 -34.366 -20.936 1.00 43.69 87 LYS A N 1
ATOM 687 C CA . LYS A 1 87 ? 6.228 -35.493 -21.818 1.00 43.69 87 LYS A CA 1
ATOM 688 C C . LYS A 1 87 ? 7.279 -35.042 -22.831 1.00 43.69 87 LYS A C 1
ATOM 690 O O . LYS A 1 87 ? 7.293 -33.828 -23.124 1.00 43.69 87 LYS A O 1
#

Sequence (87 aa):
MNIDEIRKVSLVEFLNQLGYQPTGRDSKGLWFYAPYRSERKPSFHVNPRKGVWFDFGSGAGGDIFTLAENCVTPPTSSDRRSSSPKK

Foldseek 3Di:
DDPVVLVVQAPQNVCVVVVWHFPDADPQFTFTQDPVDDDPDTQKGGGRVVQKIAGNVVRDIDHSVVVCCPVVDD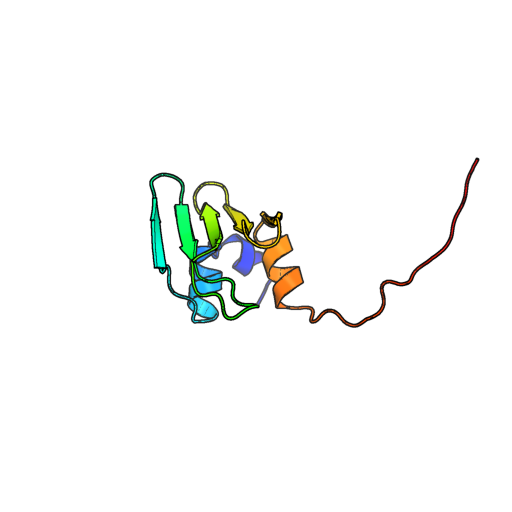PPPDPPPDDDDDD